Protein AF-A0AB38UYD5-F1 (afdb_monomer)

InterPro domains:
  IPR012340 Nucleic acid-binding, OB-fold [SSF50249] (16-95)
  IPR022002 ChsH2, rubredoxin-like zinc ribbon domain [PF12172] (15-46)
  IPR052513 Thioester Dehydratase-Related Protein [PTHR34075] (17-94)

Secondary structure (DSSP, 8-state):
----SSGGGB-TTSSS--BEEEEETTT--EESS--SS-TTT--S-EEEEEPPS-EEEEEEEEE-S---TT--S--GGG---EEEEEEEES------SS--TT------------------

pLDDT: mean 79.57, std 23.88, range [27.22, 98.06]

Radius of gyration: 19.77 Å; Cα contacts (8 Å, |Δi|>4): 148; chains: 1; bounding box: 42×39×62 Å

Foldseek 3Di:
DDDDPDCQQWPPPDPLIFGKWKAAPVPRDIGPDHDQADPVPRDRRIDIDTFDPDFDFPDKDKDPADDDPPDPDDHDPRDDIDMDTDTDTDDDDPPDPDDDPPPDDPPDDDDDDDPDDDDD

Mean predicted aligned error: 11.56 Å

Sequence (120 aa):
MQKALAPDISTWPDDDPQLIGSRCGDCGATTFPVQQWCPRCSGADMSEVLLPRRGTLVAWTTQGFSPGPPYAGPAGKDFVPFGVGLVQLGSAGPRGRGGDPGRGAADRERPGEDPGRPGV

Solvent-accessible surface area (backbone atoms only — not comparable to full-atom values): 8115 Å² total; per-residue (Å²): 133,91,74,73,92,62,60,85,43,32,53,62,88,47,99,79,52,31,45,35,15,19,35,26,72,86,78,65,51,72,48,75,55,67,55,73,54,38,93,86,77,68,45,63,52,52,40,83,40,78,44,64,88,57,59,46,80,76,48,72,52,71,46,80,64,63,70,64,87,88,61,85,66,64,49,77,93,67,40,74,67,47,79,47,70,47,66,44,62,60,80,83,66,80,84,63,98,62,85,65,92,78,70,72,83,76,77,84,77,74,95,71,84,85,91,76,82,80,90,129

Structure (mmCIF, N/CA/C/O backbone):
data_AF-A0AB38UYD5-F1
#
_entry.id   AF-A0AB38UYD5-F1
#
loop_
_atom_site.group_PDB
_atom_site.id
_atom_site.type_symbol
_atom_site.label_atom_id
_atom_site.label_alt_id
_atom_site.label_comp_id
_atom_site.label_asym_id
_atom_site.label_entity_id
_atom_site.label_seq_id
_atom_site.pdbx_PDB_ins_code
_atom_site.Cartn_x
_atom_site.Cartn_y
_atom_site.Cartn_z
_atom_site.occupancy
_atom_site.B_iso_or_equiv
_atom_site.auth_seq_id
_atom_site.auth_comp_id
_atom_site.auth_asym_id
_atom_site.auth_atom_id
_atom_site.pdbx_PDB_model_num
ATOM 1 N N . MET A 1 1 ? 19.514 -14.036 -3.207 1.00 65.44 1 MET A N 1
ATOM 2 C CA . MET A 1 1 ? 18.568 -14.195 -2.080 1.00 65.44 1 MET A CA 1
ATOM 3 C C . MET A 1 1 ? 17.753 -12.915 -1.987 1.00 65.44 1 MET A C 1
ATOM 5 O O . MET A 1 1 ? 18.364 -11.856 -1.909 1.00 65.44 1 MET A O 1
ATOM 9 N N . GLN A 1 2 ? 16.424 -12.978 -2.095 1.00 73.56 2 GLN A N 1
ATOM 10 C CA . GLN A 1 2 ? 15.572 -11.807 -1.838 1.00 73.56 2 GLN A CA 1
ATOM 11 C C . GLN A 1 2 ? 15.585 -11.495 -0.338 1.00 73.56 2 GLN A C 1
ATOM 13 O O . GLN A 1 2 ? 15.661 -12.412 0.476 1.00 73.56 2 GLN A O 1
ATOM 18 N N . LYS A 1 3 ? 15.551 -10.209 0.016 1.00 79.69 3 LYS A N 1
ATOM 19 C CA . LYS A 1 3 ? 15.539 -9.724 1.399 1.00 79.69 3 LYS A CA 1
ATOM 20 C C . LYS A 1 3 ? 14.461 -8.654 1.527 1.00 79.69 3 LYS A C 1
ATOM 22 O O . LYS A 1 3 ? 14.432 -7.731 0.714 1.00 79.69 3 LYS A O 1
ATOM 27 N N . ALA A 1 4 ? 13.615 -8.757 2.547 1.00 83.94 4 ALA A N 1
ATOM 28 C CA . ALA A 1 4 ? 12.693 -7.684 2.896 1.00 83.94 4 ALA A CA 1
ATOM 29 C C . ALA A 1 4 ? 13.467 -6.426 3.330 1.00 83.94 4 ALA A C 1
ATOM 31 O O . ALA A 1 4 ? 14.375 -6.500 4.160 1.00 83.94 4 ALA A O 1
ATOM 32 N N . LEU A 1 5 ? 13.102 -5.272 2.765 1.00 82.00 5 LEU A N 1
ATOM 33 C CA . LEU A 1 5 ? 13.666 -3.977 3.166 1.00 82.00 5 LEU A CA 1
ATOM 34 C C . LEU A 1 5 ? 13.212 -3.581 4.579 1.00 82.00 5 LEU A C 1
ATOM 36 O O . LEU A 1 5 ? 14.013 -3.057 5.346 1.00 82.00 5 LEU A O 1
ATOM 40 N N . ALA A 1 6 ? 11.960 -3.884 4.919 1.00 87.44 6 ALA A N 1
ATOM 41 C CA . ALA A 1 6 ? 11.373 -3.738 6.247 1.00 87.44 6 ALA A CA 1
ATOM 42 C C . ALA A 1 6 ? 10.697 -5.077 6.607 1.00 87.44 6 ALA A C 1
ATOM 44 O O . ALA A 1 6 ? 9.692 -5.429 5.991 1.00 87.44 6 ALA A O 1
ATOM 45 N N . PRO A 1 7 ? 11.289 -5.898 7.491 1.00 87.69 7 PRO A N 1
ATOM 46 C CA . PRO A 1 7 ? 10.740 -7.215 7.831 1.00 87.69 7 PRO A CA 1
ATOM 47 C C . PRO A 1 7 ? 9.446 -7.153 8.649 1.00 87.69 7 PRO A C 1
ATOM 49 O O . PRO A 1 7 ? 8.667 -8.092 8.638 1.00 87.69 7 PRO A O 1
ATOM 52 N N . ASP A 1 8 ? 9.219 -6.052 9.357 1.00 93.06 8 ASP A N 1
ATOM 53 C CA . ASP A 1 8 ? 8.128 -5.835 10.309 1.00 93.06 8 ASP A CA 1
ATOM 54 C C . ASP A 1 8 ? 6.800 -5.414 9.658 1.00 93.06 8 ASP A C 1
ATOM 56 O O . ASP A 1 8 ? 5.756 -5.449 10.300 1.00 93.06 8 ASP A O 1
ATOM 60 N N . ILE A 1 9 ? 6.810 -5.045 8.373 1.00 94.50 9 ILE A N 1
ATOM 61 C CA . ILE A 1 9 ? 5.608 -4.578 7.656 1.00 94.50 9 ILE A CA 1
ATOM 62 C C . ILE A 1 9 ? 4.876 -5.694 6.898 1.00 94.50 9 ILE A C 1
ATOM 64 O O . ILE A 1 9 ? 3.869 -5.435 6.233 1.00 94.50 9 ILE A O 1
ATOM 68 N N . SER A 1 10 ? 5.390 -6.925 6.923 1.00 94.75 10 SER A N 1
ATOM 69 C CA . SER A 1 10 ? 4.800 -8.056 6.205 1.00 94.75 10 SER A CA 1
ATOM 70 C C . SER A 1 10 ? 5.145 -9.393 6.848 1.00 94.75 10 SER A C 1
ATOM 72 O O . SER A 1 10 ? 6.190 -9.508 7.472 1.00 94.75 10 SER A O 1
ATOM 74 N N . THR A 1 11 ? 4.348 -10.429 6.594 1.00 94.88 11 THR A N 1
ATOM 75 C CA . THR A 1 11 ? 4.640 -11.802 7.049 1.00 94.88 11 THR A CA 1
ATOM 76 C C . THR A 1 11 ? 5.607 -12.563 6.124 1.00 94.88 11 THR A C 1
ATOM 78 O O . THR A 1 11 ? 5.738 -13.778 6.203 1.00 94.88 11 THR A O 1
ATOM 81 N N . TRP A 1 12 ? 6.301 -11.885 5.202 1.00 92.81 12 TRP A N 1
ATOM 82 C CA . TRP A 1 12 ? 7.338 -12.528 4.385 1.00 92.81 12 TRP A CA 1
ATOM 83 C C . TRP A 1 12 ? 8.460 -13.085 5.289 1.00 92.81 12 TRP A C 1
ATOM 85 O O . TRP A 1 12 ? 8.914 -12.360 6.177 1.00 92.81 12 TRP A O 1
ATOM 95 N N . PRO A 1 13 ? 8.962 -14.319 5.070 1.00 93.25 13 PRO A N 1
ATOM 96 C CA . PRO A 1 13 ? 8.883 -15.121 3.846 1.00 93.25 13 PRO A CA 1
ATOM 97 C C . PRO A 1 13 ? 7.847 -16.258 3.851 1.00 93.25 13 PRO A C 1
ATOM 99 O O . PRO A 1 13 ? 8.057 -17.232 3.132 1.00 93.25 13 PRO A O 1
ATOM 102 N N . ASP A 1 14 ? 6.763 -16.162 4.626 1.00 92.88 14 ASP A N 1
ATOM 103 C CA . ASP A 1 14 ? 5.686 -17.164 4.605 1.00 92.88 14 ASP A CA 1
ATOM 104 C C . ASP A 1 14 ? 5.197 -17.455 3.172 1.00 92.88 14 ASP A C 1
ATOM 106 O O . ASP A 1 14 ? 5.256 -16.580 2.304 1.00 92.88 14 ASP A O 1
ATOM 110 N N . ASP A 1 15 ? 4.656 -18.657 2.928 1.00 91.88 15 ASP A N 1
ATOM 111 C CA . ASP A 1 15 ? 4.154 -19.074 1.604 1.00 91.88 15 ASP A CA 1
ATOM 112 C C . ASP A 1 15 ? 3.043 -18.148 1.070 1.00 91.88 15 ASP A C 1
ATOM 114 O O . ASP A 1 15 ? 2.909 -17.933 -0.138 1.00 91.88 15 ASP A O 1
ATOM 118 N N . ASP A 1 16 ? 2.258 -17.561 1.978 1.00 91.44 16 ASP A N 1
ATOM 119 C CA . ASP A 1 16 ? 1.173 -16.633 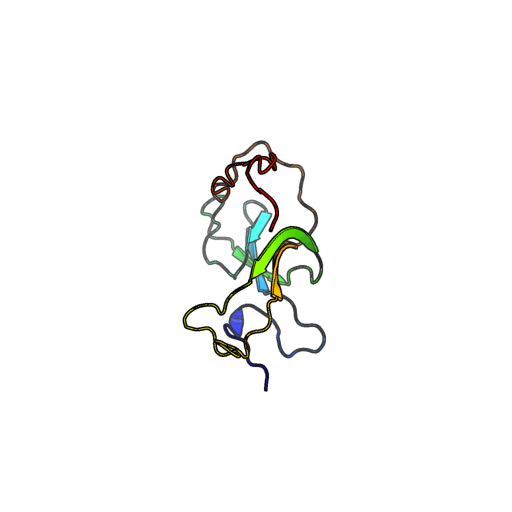1.667 1.00 91.44 16 ASP A CA 1
ATOM 120 C C . ASP A 1 16 ? 1.383 -15.290 2.405 1.00 91.44 16 ASP A C 1
ATOM 122 O O . ASP A 1 16 ? 0.593 -14.919 3.274 1.00 91.44 16 ASP A O 1
ATOM 126 N N . PRO A 1 17 ? 2.406 -14.482 2.041 1.00 93.00 17 PRO A N 1
ATOM 127 C CA . PRO A 1 17 ? 2.829 -13.340 2.848 1.00 93.00 17 PRO A CA 1
ATOM 128 C C . PRO A 1 17 ? 1.870 -12.146 2.735 1.00 93.00 17 PRO A C 1
ATOM 130 O O . PRO A 1 17 ? 1.560 -11.704 1.626 1.00 93.00 17 PRO A O 1
ATOM 133 N N . GLN A 1 18 ? 1.407 -11.594 3.854 1.00 94.88 18 GLN A N 1
ATOM 134 C CA . GLN A 1 18 ? 0.475 -10.458 3.902 1.00 94.88 18 GLN A CA 1
ATOM 135 C C . GLN A 1 18 ? 1.155 -9.185 4.401 1.00 94.88 18 GLN A C 1
ATOM 137 O O . GLN A 1 18 ? 2.116 -9.250 5.161 1.00 94.88 18 GLN A O 1
ATOM 142 N N . LEU A 1 19 ? 0.638 -8.020 3.996 1.00 95.88 19 LEU A N 1
ATOM 143 C CA . LEU A 1 19 ? 1.027 -6.747 4.605 1.00 95.88 19 LEU A CA 1
ATOM 144 C C . LEU A 1 19 ? 0.366 -6.597 5.975 1.00 95.88 19 LEU A C 1
ATOM 146 O O . LEU A 1 19 ? -0.812 -6.923 6.139 1.00 95.88 19 LEU A O 1
ATOM 150 N N . ILE A 1 20 ? 1.120 -6.056 6.924 1.00 97.06 20 ILE A N 1
ATOM 151 C CA . ILE A 1 20 ? 0.699 -5.838 8.304 1.00 97.06 20 ILE A CA 1
ATOM 152 C C . ILE A 1 20 ? 0.404 -4.344 8.480 1.00 97.06 20 ILE A C 1
ATOM 154 O O . ILE A 1 20 ? 1.269 -3.492 8.271 1.00 97.06 20 ILE A O 1
ATOM 158 N N . GLY A 1 21 ? -0.845 -4.017 8.806 1.00 96.75 21 GLY A N 1
ATOM 159 C CA . GLY A 1 21 ? -1.316 -2.648 9.017 1.00 96.75 21 GLY A CA 1
ATOM 160 C C . GLY A 1 21 ? -2.001 -2.475 10.368 1.00 96.75 21 GLY A C 1
ATOM 161 O O . GLY A 1 21 ? -1.957 -3.361 11.219 1.00 96.75 21 GLY A O 1
ATOM 162 N N . SER A 1 22 ? -2.683 -1.345 10.553 1.00 97.25 22 SER A N 1
ATOM 163 C CA . SER A 1 22 ? -3.490 -1.087 11.749 1.00 97.25 22 SER A CA 1
ATOM 164 C C . SER A 1 22 ? -4.955 -0.825 11.435 1.00 97.25 22 SER A C 1
ATOM 166 O O . SER A 1 22 ? -5.291 -0.271 10.389 1.00 97.25 22 SER A O 1
ATOM 168 N N . ARG A 1 23 ? -5.836 -1.162 12.380 1.00 96.94 23 ARG A N 1
ATOM 169 C CA . ARG A 1 23 ? -7.240 -0.752 12.409 1.00 96.94 23 ARG A CA 1
ATOM 170 C C . ARG A 1 23 ? -7.537 0.016 13.692 1.00 96.94 23 ARG A C 1
ATOM 172 O O . ARG A 1 23 ? -7.268 -0.470 14.788 1.00 96.94 23 ARG A O 1
ATOM 179 N N . CYS A 1 24 ? -8.126 1.195 13.534 1.00 97.56 24 CYS A N 1
ATOM 180 C CA . CYS A 1 24 ? -8.592 2.014 14.644 1.00 97.56 24 CYS A CA 1
ATOM 181 C C . CYS A 1 24 ? -9.919 1.472 15.189 1.00 97.56 24 CYS A C 1
ATOM 183 O O . CYS A 1 24 ? -10.872 1.324 14.415 1.00 97.56 24 CYS A O 1
ATOM 185 N N . GLY A 1 25 ? -9.995 1.211 16.492 1.00 97.12 25 GLY A N 1
ATOM 186 C CA . GLY A 1 25 ? -11.228 0.799 17.162 1.00 97.12 25 GLY A CA 1
ATOM 187 C C . GLY A 1 25 ? -12.247 1.935 17.296 1.00 97.12 25 GLY A C 1
ATOM 188 O O . GLY A 1 25 ? -13.439 1.698 17.112 1.00 97.12 25 GLY A O 1
ATOM 189 N N . ASP A 1 26 ? -11.790 3.184 17.453 1.00 97.00 26 ASP A N 1
ATOM 190 C CA . ASP A 1 26 ? -12.674 4.350 17.611 1.00 97.00 26 ASP A CA 1
ATOM 191 C C . ASP A 1 26 ? -13.439 4.722 16.327 1.00 97.00 26 ASP A C 1
ATOM 193 O O . ASP A 1 26 ? -14.622 5.058 16.364 1.00 97.00 26 ASP A O 1
ATOM 197 N N . CYS A 1 27 ? -12.768 4.714 15.166 1.00 96.06 27 CYS A N 1
ATOM 198 C CA . CYS A 1 27 ? -13.345 5.220 13.908 1.00 96.06 27 CYS A CA 1
ATOM 199 C C . CYS A 1 27 ? -13.321 4.228 12.734 1.00 96.06 27 CYS A C 1
ATOM 201 O O . CYS A 1 27 ? -13.774 4.558 11.632 1.00 96.06 27 CYS A O 1
ATOM 203 N N . GLY A 1 28 ? -12.764 3.030 12.929 1.00 94.56 28 GLY A N 1
ATOM 204 C CA . GLY A 1 28 ? -12.692 1.980 11.910 1.00 94.56 28 GLY A CA 1
ATOM 205 C C . GLY A 1 28 ? -11.708 2.241 10.764 1.00 94.56 28 GLY A C 1
ATOM 206 O O . GLY A 1 28 ? -11.669 1.453 9.815 1.00 94.56 28 GLY A O 1
ATOM 207 N N . ALA A 1 29 ? -10.926 3.328 10.810 1.00 94.50 29 ALA A N 1
ATOM 208 C CA . ALA A 1 29 ? -9.901 3.609 9.806 1.00 94.50 29 ALA A CA 1
ATOM 209 C C . ALA A 1 29 ? -8.863 2.480 9.760 1.00 94.50 29 ALA A C 1
ATOM 211 O O . ALA A 1 29 ? -8.474 1.948 10.796 1.00 94.50 29 ALA A O 1
ATOM 212 N N . THR A 1 30 ? -8.427 2.121 8.554 1.00 95.00 30 THR A N 1
ATOM 213 C CA . THR A 1 30 ? -7.361 1.138 8.327 1.00 95.00 30 THR A CA 1
ATOM 214 C C . THR A 1 30 ? -6.158 1.854 7.728 1.00 95.00 30 THR A C 1
ATOM 216 O O . THR A 1 30 ? -6.330 2.656 6.809 1.00 95.00 30 THR A O 1
ATOM 219 N N . THR A 1 31 ? -4.966 1.596 8.254 1.00 94.94 31 THR A N 1
ATOM 220 C CA . THR A 1 31 ? -3.720 2.250 7.845 1.00 94.94 31 THR A CA 1
ATOM 221 C C . THR A 1 31 ? -2.618 1.230 7.600 1.00 94.94 31 THR A C 1
ATOM 223 O O . THR A 1 31 ? -2.704 0.074 8.015 1.00 94.94 31 THR A O 1
ATOM 226 N N . PHE A 1 32 ? -1.594 1.663 6.875 1.00 95.12 32 PHE A N 1
ATOM 227 C CA . PHE A 1 32 ? -0.385 0.899 6.626 1.00 95.12 32 PHE A CA 1
ATOM 228 C C . PHE A 1 32 ? 0.818 1.852 6.639 1.00 95.12 32 PHE A C 1
ATOM 230 O O . PHE A 1 32 ? 0.724 2.913 6.011 1.00 95.12 32 PHE A O 1
ATOM 237 N N . PRO A 1 33 ? 1.949 1.490 7.273 1.00 95.44 33 PRO A N 1
ATOM 238 C CA . PRO A 1 33 ? 2.160 0.317 8.140 1.00 95.44 33 PRO A CA 1
ATOM 239 C C . PRO A 1 33 ? 1.431 0.413 9.495 1.00 95.44 33 PRO A C 1
ATOM 241 O O . PRO A 1 33 ? 0.536 1.245 9.656 1.00 95.44 33 PRO A O 1
ATOM 244 N N . VAL A 1 34 ? 1.803 -0.437 10.460 1.00 95.94 34 VAL A N 1
ATOM 245 C CA . VAL A 1 34 ? 1.323 -0.366 11.852 1.00 95.94 34 VAL A CA 1
ATOM 246 C C . VAL A 1 34 ? 1.606 1.013 12.468 1.00 95.94 34 VAL A C 1
ATOM 248 O O . VAL A 1 34 ? 2.689 1.571 12.292 1.00 95.94 34 VAL A O 1
ATOM 251 N N . GLN A 1 35 ? 0.634 1.580 13.190 1.00 95.38 35 GLN A N 1
ATOM 252 C CA . GLN A 1 35 ? 0.707 2.923 13.779 1.00 95.38 35 GLN A CA 1
ATOM 253 C C . GLN A 1 35 ? 0.188 2.959 15.220 1.00 95.38 35 GLN A C 1
ATOM 255 O O . GLN A 1 35 ? -0.791 2.299 15.551 1.00 95.38 35 GLN A O 1
ATOM 260 N N . GLN A 1 36 ? 0.807 3.800 16.056 1.00 96.94 36 GLN A N 1
ATOM 261 C CA . GLN A 1 36 ? 0.389 4.017 17.450 1.00 96.94 36 GLN A CA 1
ATOM 262 C C . GLN A 1 36 ? -0.845 4.921 17.587 1.00 96.94 36 GLN A C 1
ATOM 264 O O . GLN A 1 36 ? -1.578 4.813 18.562 1.00 96.94 36 GLN A O 1
ATOM 269 N N . TRP A 1 37 ? -1.073 5.818 16.624 1.00 97.75 37 TRP A N 1
ATOM 270 C CA . TRP A 1 37 ? -2.141 6.817 16.674 1.00 97.75 37 TRP A CA 1
ATOM 271 C C . TRP A 1 37 ? -2.876 6.868 15.343 1.00 97.75 37 TRP A C 1
ATOM 273 O O . TRP A 1 37 ? -2.254 6.814 14.280 1.00 97.75 37 TRP A O 1
ATOM 283 N N . CYS A 1 38 ? -4.198 7.010 15.387 1.00 96.75 38 CYS A N 1
ATOM 284 C CA . CYS A 1 38 ? -5.003 7.085 14.179 1.00 96.75 38 CYS A CA 1
ATOM 285 C C . CYS A 1 38 ? -4.782 8.425 13.449 1.00 96.75 38 CYS A C 1
ATOM 287 O O . CYS A 1 38 ? -5.101 9.475 14.006 1.00 96.75 38 CYS A O 1
ATOM 289 N N . PRO A 1 39 ? -4.364 8.441 12.170 1.00 95.62 39 PRO A N 1
ATOM 290 C CA . PRO A 1 39 ? -4.193 9.686 11.416 1.00 95.62 39 PRO A CA 1
ATOM 291 C C . PRO A 1 39 ? -5.526 10.364 11.058 1.00 95.62 39 PRO A C 1
ATOM 293 O O . PRO A 1 39 ? -5.530 11.508 10.614 1.00 95.62 39 PRO A O 1
ATOM 296 N N . ARG A 1 40 ? -6.665 9.672 11.229 1.00 95.75 40 ARG A N 1
ATOM 297 C CA . ARG A 1 40 ? -8.001 10.209 10.931 1.00 95.75 40 ARG A CA 1
ATOM 298 C C . ARG A 1 40 ? -8.648 10.911 12.126 1.00 95.75 40 ARG A C 1
ATOM 300 O O . ARG A 1 40 ? -9.282 11.941 11.932 1.00 95.75 40 ARG A O 1
ATOM 307 N N . CYS A 1 41 ? -8.553 10.332 13.323 1.00 97.25 41 CYS A N 1
ATOM 308 C CA . CYS A 1 41 ? -9.231 10.840 14.525 1.00 97.25 41 CYS A CA 1
ATOM 309 C C . CYS A 1 41 ? -8.298 11.113 15.711 1.00 97.25 41 CYS A C 1
ATOM 311 O O . CYS A 1 41 ? -8.781 11.516 16.763 1.00 97.25 41 CYS A O 1
ATOM 313 N N . SER A 1 42 ? -6.993 10.864 15.571 1.00 97.56 42 SER A N 1
ATOM 314 C CA . SER A 1 42 ? -5.987 10.991 16.637 1.00 97.56 42 SER A CA 1
ATOM 315 C C . SER A 1 42 ? -6.207 10.085 17.859 1.00 97.56 42 SER A C 1
ATOM 317 O O . SER A 1 42 ? -5.515 10.247 18.859 1.00 97.56 42 SER A O 1
ATOM 319 N N . GLY A 1 43 ? -7.129 9.119 17.781 1.00 97.00 43 GLY A N 1
ATOM 320 C CA . GLY A 1 43 ? -7.345 8.104 18.814 1.00 97.00 43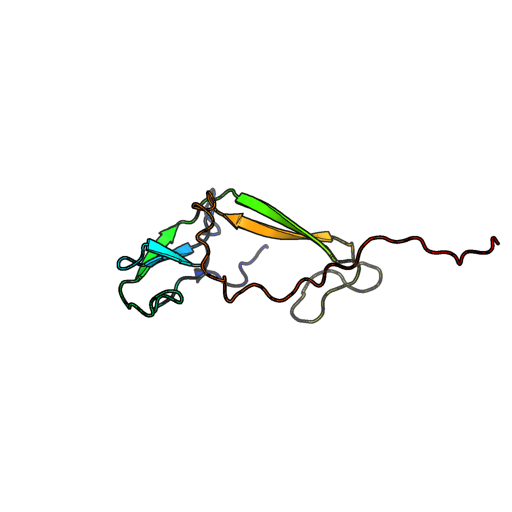 GLY A CA 1
ATOM 321 C C . GLY A 1 43 ? -6.161 7.145 18.956 1.00 97.00 43 GLY A C 1
ATOM 322 O O . GLY A 1 43 ? -5.412 6.924 17.998 1.00 97.00 43 GLY A O 1
ATOM 323 N N . ALA A 1 44 ? -6.003 6.589 20.158 1.00 97.44 44 ALA A N 1
ATOM 324 C CA . ALA A 1 44 ? -4.934 5.649 20.506 1.00 97.44 44 ALA A CA 1
ATOM 325 C C . ALA A 1 44 ? -5.359 4.178 20.385 1.00 97.44 44 ALA A C 1
ATOM 327 O O . ALA A 1 44 ? -4.507 3.295 20.463 1.00 97.44 44 ALA A O 1
ATOM 328 N N . ASP A 1 45 ? -6.661 3.902 20.227 1.00 97.88 45 ASP A N 1
ATOM 329 C CA . ASP A 1 45 ? -7.176 2.539 20.098 1.00 97.88 45 ASP A CA 1
ATOM 330 C C . ASP A 1 45 ? -6.851 1.990 18.703 1.00 97.88 45 ASP A C 1
ATOM 332 O O . ASP A 1 45 ? -7.632 2.109 17.753 1.00 97.88 45 ASP A O 1
ATOM 336 N N . MET A 1 46 ? -5.631 1.474 18.567 1.00 98.00 46 MET A N 1
ATOM 337 C CA . MET A 1 46 ? -5.055 0.945 17.339 1.00 98.00 46 MET A CA 1
ATOM 338 C C . MET A 1 46 ? -4.673 -0.518 17.550 1.00 98.00 46 MET A C 1
ATOM 340 O O . MET A 1 46 ? -3.932 -0.859 18.469 1.0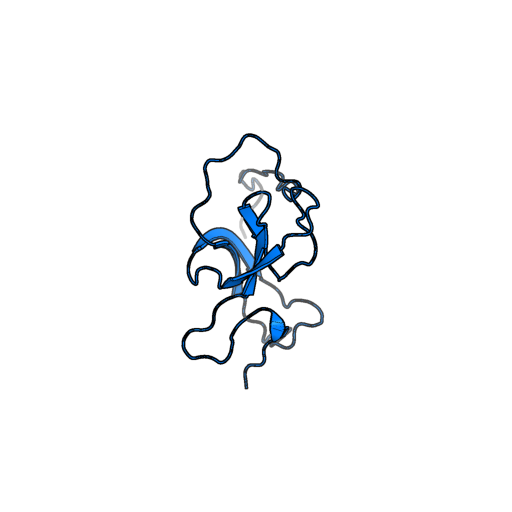0 98.00 46 MET A O 1
ATOM 344 N N . SER A 1 47 ? -5.158 -1.383 16.664 1.00 97.81 47 SER A N 1
ATOM 345 C CA . SER A 1 47 ? -4.873 -2.821 16.668 1.00 97.81 47 SER A CA 1
ATOM 346 C C . SER A 1 47 ? -4.204 -3.238 15.365 1.00 97.81 47 SER A C 1
ATOM 348 O O . SER A 1 47 ? -4.470 -2.651 14.316 1.00 97.81 47 SER A O 1
ATOM 350 N N . GLU A 1 48 ? -3.323 -4.232 15.420 1.00 97.81 48 GLU A N 1
ATOM 351 C CA . GLU A 1 48 ? -2.699 -4.809 14.229 1.00 97.81 48 GLU A CA 1
ATOM 352 C C . GLU A 1 48 ? -3.716 -5.621 13.412 1.00 97.81 48 GLU A C 1
ATOM 354 O O . GLU A 1 48 ? -4.590 -6.290 13.964 1.00 97.81 48 GLU A O 1
ATOM 359 N N . VAL A 1 49 ? -3.614 -5.562 12.082 1.00 96.75 49 VAL A N 1
ATOM 360 C CA . VAL A 1 49 ? -4.456 -6.341 11.170 1.00 96.75 49 VAL A CA 1
ATOM 361 C C . VAL A 1 49 ? -3.677 -6.782 9.931 1.00 96.75 49 VAL A C 1
ATOM 363 O O . VAL A 1 49 ? -2.897 -6.016 9.362 1.00 96.75 49 VAL A O 1
ATOM 366 N N . LEU A 1 50 ? -3.941 -8.005 9.464 1.00 96.38 50 LEU A N 1
ATOM 367 C CA . LEU A 1 50 ? -3.449 -8.489 8.175 1.00 96.38 50 LEU A CA 1
ATOM 368 C C . LEU A 1 50 ? -4.305 -7.921 7.039 1.00 96.38 50 LEU A C 1
ATOM 370 O O . LEU A 1 50 ? -5.522 -8.120 6.987 1.00 96.38 50 LEU A O 1
ATOM 374 N N . LEU A 1 51 ? -3.671 -7.206 6.114 1.00 95.94 51 LEU A N 1
ATOM 375 C CA . LEU A 1 51 ? -4.353 -6.555 4.999 1.00 95.94 51 LEU A CA 1
ATOM 376 C C . LEU A 1 51 ? -4.668 -7.545 3.865 1.00 95.94 51 LEU A C 1
ATOM 378 O O . LEU A 1 51 ? -3.965 -8.548 3.695 1.00 95.94 51 LEU A O 1
ATOM 382 N N . PRO A 1 52 ? -5.691 -7.264 3.031 1.00 94.44 52 PRO A N 1
ATOM 383 C CA . PRO A 1 52 ? -5.990 -8.081 1.861 1.00 94.44 52 PRO A CA 1
ATOM 384 C C . PRO A 1 52 ? -4.781 -8.234 0.931 1.00 94.44 52 PRO A C 1
ATOM 386 O O . PRO A 1 52 ? -4.103 -7.265 0.606 1.00 94.44 52 PRO A O 1
ATOM 389 N N . ARG A 1 53 ? -4.571 -9.450 0.419 1.00 92.19 53 ARG A N 1
ATOM 390 C CA . ARG A 1 53 ? -3.485 -9.786 -0.527 1.00 92.19 53 ARG A CA 1
ATOM 391 C C . ARG A 1 53 ? -3.697 -9.249 -1.939 1.00 92.19 53 ARG A C 1
ATOM 393 O O . ARG A 1 53 ? -2.812 -9.324 -2.786 1.00 92.19 53 ARG A O 1
ATOM 400 N N . ARG A 1 54 ? -4.912 -8.788 -2.229 1.00 92.25 54 ARG A N 1
ATOM 401 C CA . ARG A 1 54 ? -5.337 -8.335 -3.551 1.00 92.25 54 ARG A CA 1
ATOM 402 C C . ARG A 1 54 ? -5.965 -6.958 -3.434 1.00 92.25 54 ARG A C 1
ATOM 404 O O . ARG A 1 54 ? -6.636 -6.641 -2.452 1.00 92.25 54 ARG A O 1
ATOM 411 N N . GLY A 1 55 ? -5.761 -6.168 -4.474 1.00 93.00 55 GLY A N 1
ATOM 412 C CA . GLY A 1 55 ? -6.273 -4.816 -4.577 1.00 93.00 55 GLY A CA 1
ATOM 413 C C . GLY A 1 55 ? -6.479 -4.404 -6.024 1.00 93.00 55 GLY A C 1
ATOM 414 O O . GLY A 1 55 ? -6.301 -5.198 -6.947 1.00 93.00 55 GLY A O 1
ATOM 415 N N . THR A 1 56 ? -6.856 -3.146 -6.207 1.00 95.12 56 THR A N 1
ATOM 416 C CA . THR A 1 56 ? -7.053 -2.527 -7.519 1.00 95.12 56 THR A CA 1
ATOM 417 C C . THR A 1 56 ? -5.898 -1.579 -7.811 1.00 95.12 56 THR A C 1
ATOM 419 O O . THR A 1 56 ? -5.584 -0.726 -6.984 1.00 95.12 56 THR A O 1
ATOM 422 N N . LEU A 1 57 ? -5.277 -1.699 -8.984 1.00 95.44 57 LEU A N 1
ATOM 423 C CA . LEU A 1 57 ? -4.306 -0.719 -9.468 1.00 95.44 57 LEU A CA 1
ATOM 424 C C . LEU A 1 57 ? -5.045 0.577 -9.828 1.00 95.44 57 LEU A C 1
ATOM 426 O O . LEU A 1 57 ? -5.883 0.576 -10.727 1.00 95.44 57 LEU A O 1
ATOM 430 N N . VAL A 1 58 ? -4.764 1.666 -9.114 1.00 96.44 58 VAL A N 1
ATOM 431 C CA . VAL A 1 58 ? -5.493 2.941 -9.273 1.00 96.44 58 VAL A CA 1
ATOM 432 C C . VAL A 1 58 ? -4.707 4.005 -10.034 1.00 96.44 58 VAL A C 1
ATOM 434 O O . VAL A 1 58 ? -5.307 4.915 -10.599 1.00 96.44 58 VAL A O 1
ATOM 437 N N . ALA A 1 59 ? -3.381 3.891 -10.068 1.00 96.62 59 ALA A N 1
ATOM 438 C CA . ALA A 1 59 ? -2.488 4.727 -10.865 1.00 96.62 59 ALA A CA 1
ATOM 439 C C . ALA A 1 59 ? -1.198 3.954 -11.152 1.00 96.62 59 ALA A C 1
ATOM 441 O O . ALA A 1 59 ? -0.796 3.112 -10.345 1.00 96.62 59 ALA A O 1
ATOM 442 N N . TRP A 1 60 ? -0.550 4.230 -12.281 1.00 98.06 60 TRP A N 1
ATOM 443 C CA . TRP A 1 60 ? 0.702 3.581 -12.659 1.00 98.06 60 TRP A CA 1
ATOM 444 C C . TRP A 1 60 ? 1.552 4.465 -13.566 1.00 98.06 60 TRP A C 1
ATOM 446 O O . TRP A 1 60 ? 1.061 5.400 -14.194 1.00 98.06 60 TRP A O 1
ATOM 456 N N . THR A 1 61 ? 2.838 4.145 -13.618 1.00 96.75 61 THR A N 1
ATOM 457 C CA . THR A 1 61 ? 3.836 4.761 -14.491 1.00 96.75 61 THR A CA 1
ATOM 458 C C . THR A 1 61 ? 4.917 3.738 -14.849 1.00 96.75 61 THR A C 1
ATOM 460 O O . THR A 1 61 ? 4.919 2.611 -14.347 1.00 96.75 61 THR A O 1
ATOM 463 N N . THR A 1 62 ? 5.849 4.123 -15.712 1.00 96.00 62 THR A N 1
ATOM 464 C CA . THR A 1 62 ? 7.031 3.335 -16.071 1.00 96.00 62 THR A CA 1
ATOM 465 C C . THR A 1 62 ? 8.296 4.033 -15.586 1.00 96.00 62 THR A C 1
ATOM 467 O O . THR A 1 62 ? 8.539 5.188 -15.930 1.00 96.00 62 THR A O 1
ATOM 470 N N . GLN A 1 63 ? 9.133 3.322 -14.833 1.00 94.12 63 GLN A N 1
ATOM 471 C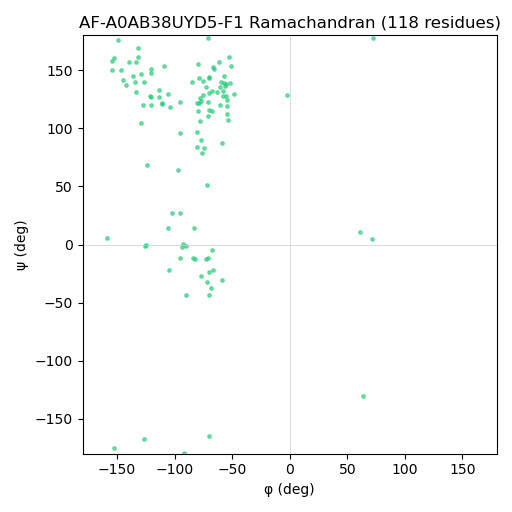 CA . GLN A 1 63 ? 10.466 3.773 -14.451 1.00 94.12 63 GLN A CA 1
ATOM 472 C C . GLN A 1 63 ? 11.429 3.518 -15.618 1.00 94.12 63 GLN A C 1
ATOM 474 O O . GLN A 1 63 ? 11.904 2.402 -15.809 1.00 94.12 63 GLN A O 1
ATOM 479 N N . GLY A 1 64 ? 11.672 4.552 -16.430 1.00 92.88 64 GLY A N 1
ATOM 480 C CA . GLY A 1 64 ? 12.486 4.466 -17.653 1.00 92.88 64 GLY A CA 1
ATOM 481 C C . GLY A 1 64 ? 13.999 4.598 -17.447 1.00 92.88 64 GLY A C 1
ATOM 482 O O . GLY A 1 64 ? 14.767 4.313 -18.359 1.00 92.88 64 GLY A O 1
ATOM 483 N N . PHE A 1 65 ? 14.434 5.011 -16.258 1.00 91.62 65 PHE A N 1
ATOM 484 C CA . PHE A 1 65 ? 15.843 5.200 -15.900 1.00 91.62 65 PHE A CA 1
ATOM 485 C C . PHE A 1 65 ? 16.144 4.577 -14.534 1.00 91.62 65 PHE A C 1
ATOM 487 O O . PHE A 1 65 ? 15.240 4.423 -13.716 1.00 91.62 65 PHE A O 1
ATOM 494 N N . SER A 1 66 ? 17.407 4.244 -14.262 1.00 89.94 66 SER A N 1
ATOM 495 C CA . SER A 1 66 ? 17.806 3.689 -12.961 1.00 89.94 66 SER A CA 1
ATOM 496 C C . SER A 1 66 ? 17.439 4.640 -11.816 1.00 89.94 66 SER A C 1
ATOM 498 O O . SER A 1 66 ? 17.843 5.805 -11.867 1.00 89.94 66 SER A O 1
ATOM 500 N N . PRO A 1 67 ? 16.736 4.173 -10.766 1.00 89.88 67 PRO A N 1
ATOM 501 C CA . PRO A 1 67 ? 16.540 4.970 -9.564 1.00 89.88 67 PRO A CA 1
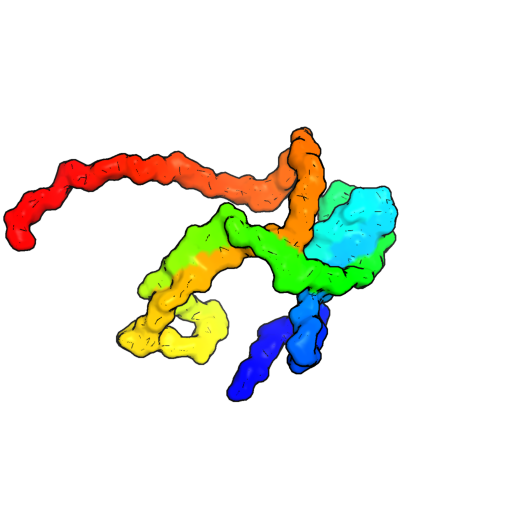ATOM 502 C C . PRO A 1 67 ? 17.878 5.312 -8.893 1.00 89.88 67 PRO A C 1
ATOM 504 O O . PRO A 1 67 ? 18.880 4.613 -9.074 1.00 89.88 67 PRO A O 1
ATOM 507 N N . GLY A 1 68 ? 17.880 6.385 -8.101 1.00 88.00 68 GLY A N 1
ATOM 508 C CA . GLY A 1 68 ? 19.013 6.731 -7.244 1.00 88.00 68 GLY A CA 1
ATOM 509 C C . GLY A 1 68 ? 19.172 5.774 -6.050 1.00 88.00 68 GLY A C 1
ATOM 510 O O . GLY A 1 68 ? 18.348 4.875 -5.849 1.00 88.00 68 GLY A O 1
ATOM 511 N N . PRO A 1 69 ? 20.213 5.963 -5.218 1.00 85.25 69 PRO A N 1
ATOM 512 C CA . PRO A 1 69 ? 20.362 5.225 -3.963 1.00 85.25 69 PRO A CA 1
ATOM 513 C C . PRO A 1 69 ? 19.082 5.319 -3.108 1.00 85.25 69 PRO A C 1
ATOM 515 O O . PRO A 1 69 ? 18.497 6.402 -3.042 1.00 85.25 69 PRO A O 1
ATOM 518 N N . PRO A 1 70 ? 18.623 4.232 -2.452 1.00 86.50 70 PRO A N 1
ATOM 519 C CA . PRO A 1 70 ? 19.311 2.963 -2.180 1.00 86.50 70 PRO A CA 1
ATOM 520 C C . PRO A 1 70 ? 19.024 1.832 -3.192 1.00 86.50 70 PRO A C 1
ATOM 522 O O . PRO A 1 70 ? 19.080 0.656 -2.831 1.00 86.50 70 PRO A O 1
ATOM 525 N N . TYR A 1 71 ? 18.689 2.140 -4.449 1.00 86.94 71 TYR A N 1
ATOM 526 C CA . TYR A 1 71 ? 18.470 1.107 -5.463 1.00 86.94 71 TYR A CA 1
ATOM 527 C C . TYR A 1 71 ? 19.731 0.257 -5.691 1.00 86.94 71 TYR A C 1
ATOM 529 O O . TYR A 1 71 ? 20.783 0.766 -6.068 1.00 86.94 71 TYR A O 1
ATOM 537 N N . ALA A 1 72 ? 19.607 -1.049 -5.449 1.00 85.12 72 ALA A N 1
ATOM 538 C CA . ALA A 1 72 ? 20.698 -2.023 -5.528 1.00 85.12 72 ALA A CA 1
ATOM 539 C C . ALA A 1 72 ? 20.623 -2.919 -6.783 1.00 85.12 72 ALA A C 1
ATOM 541 O O . ALA A 1 72 ? 21.250 -3.977 -6.826 1.00 85.12 72 ALA A O 1
ATOM 542 N N . GLY A 1 73 ? 19.806 -2.541 -7.773 1.00 86.19 73 GLY A N 1
ATOM 543 C CA . GLY A 1 73 ? 19.653 -3.281 -9.027 1.00 86.19 73 GLY A CA 1
ATOM 544 C C . GLY A 1 73 ? 20.604 -2.807 -10.138 1.00 86.19 73 GLY A C 1
ATOM 545 O O . GLY A 1 73 ? 21.394 -1.885 -9.928 1.00 86.19 73 GLY A O 1
ATOM 546 N N . PRO A 1 74 ? 20.525 -3.416 -11.338 1.00 89.94 74 PRO A N 1
ATOM 547 C CA . PRO A 1 74 ? 21.313 -3.012 -12.503 1.00 89.94 74 PRO A CA 1
ATOM 548 C C . PRO A 1 74 ? 21.079 -1.544 -12.874 1.00 89.94 74 PRO A C 1
ATOM 550 O O . PRO A 1 74 ? 19.935 -1.087 -12.852 1.00 89.94 74 PRO A O 1
ATOM 553 N N . ALA A 1 75 ? 22.145 -0.829 -13.240 1.00 89.31 75 ALA A N 1
ATOM 554 C CA . ALA A 1 75 ? 22.129 0.599 -13.562 1.00 89.31 75 ALA A CA 1
ATOM 555 C C . ALA A 1 75 ? 22.865 0.893 -14.883 1.00 89.31 75 ALA A C 1
ATOM 557 O O . ALA A 1 75 ? 23.565 0.043 -15.435 1.00 89.31 75 ALA A O 1
ATOM 558 N N . GLY A 1 76 ? 22.722 2.118 -15.397 1.00 88.25 76 GLY A N 1
ATOM 559 C CA . GLY A 1 76 ? 23.344 2.524 -16.660 1.00 88.25 76 GLY A CA 1
ATOM 560 C C . GLY A 1 76 ? 22.800 1.725 -17.846 1.00 88.25 76 GLY A C 1
ATOM 561 O O . GLY A 1 76 ? 21.590 1.600 -18.004 1.00 88.25 76 GLY A O 1
ATOM 562 N N . LYS A 1 77 ? 23.696 1.179 -18.676 1.00 90.62 77 LYS A N 1
ATOM 563 C CA . LYS A 1 77 ? 23.333 0.415 -19.884 1.00 90.62 77 LYS A CA 1
ATOM 564 C C . LYS A 1 77 ? 22.620 -0.914 -19.595 1.00 90.62 77 LYS A C 1
ATOM 566 O O . LYS A 1 77 ? 21.940 -1.426 -20.473 1.00 90.62 77 LYS A O 1
ATOM 571 N N . ASP A 1 78 ? 22.790 -1.454 -18.387 1.00 93.00 78 ASP A N 1
ATOM 572 C CA . ASP A 1 78 ? 22.215 -2.741 -17.978 1.00 93.00 78 ASP A CA 1
ATOM 573 C C . ASP A 1 78 ? 20.841 -2.562 -17.301 1.00 93.00 78 ASP A C 1
ATOM 575 O O . ASP A 1 78 ? 20.216 -3.534 -16.875 1.00 93.00 78 ASP A O 1
ATOM 579 N N . PHE A 1 79 ? 20.361 -1.318 -17.175 1.00 94.25 79 PHE A N 1
ATOM 580 C CA . PHE A 1 79 ? 19.051 -1.019 -16.611 1.00 94.25 79 PHE A CA 1
ATOM 581 C C . PHE A 1 79 ? 17.928 -1.465 -17.553 1.00 94.25 79 PHE A C 1
ATOM 583 O O . PHE A 1 79 ? 17.899 -1.097 -18.728 1.00 94.25 79 PHE A O 1
ATOM 590 N N . VAL A 1 80 ? 16.954 -2.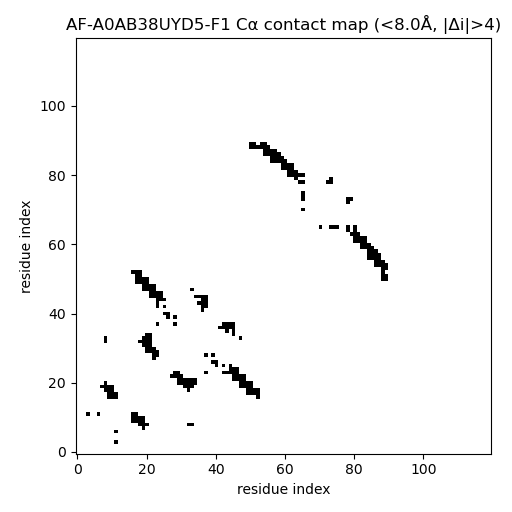196 -17.008 1.00 93.56 80 VAL A N 1
ATOM 591 C CA . VAL A 1 80 ? 15.736 -2.593 -17.722 1.00 93.56 80 VAL A CA 1
ATOM 592 C C . VAL A 1 80 ? 14.545 -1.841 -17.120 1.00 93.56 80 VAL A C 1
ATOM 594 O O . VAL A 1 80 ? 14.300 -1.990 -15.920 1.00 93.56 80 VAL A O 1
ATOM 597 N N . PRO A 1 81 ? 13.794 -1.050 -17.912 1.00 94.06 81 PRO A N 1
ATOM 598 C CA . PRO A 1 81 ? 12.614 -0.342 -17.426 1.00 94.06 81 PRO A CA 1
ATOM 599 C C . PRO A 1 81 ? 11.556 -1.267 -16.822 1.00 94.06 81 PRO A C 1
ATOM 601 O O . PRO A 1 81 ? 11.316 -2.367 -17.319 1.00 94.06 81 PRO A O 1
ATOM 604 N N . PHE A 1 82 ? 10.870 -0.793 -15.782 1.00 92.94 82 PHE A N 1
ATOM 605 C CA . PHE A 1 82 ? 9.808 -1.544 -15.108 1.00 92.94 82 PHE A CA 1
ATOM 606 C C . PHE A 1 82 ? 8.614 -0.659 -14.736 1.00 92.94 82 PHE A C 1
ATOM 608 O O . PHE A 1 82 ? 8.725 0.562 -14.623 1.00 92.94 82 PHE A O 1
ATOM 615 N N . GLY A 1 83 ? 7.445 -1.278 -14.563 1.00 95.31 83 GLY A N 1
ATOM 616 C CA . GLY A 1 83 ? 6.227 -0.594 -14.130 1.00 95.31 83 GLY A CA 1
ATOM 617 C C . GLY A 1 83 ? 6.210 -0.335 -12.623 1.00 95.31 83 GLY A C 1
ATOM 618 O O . GLY A 1 83 ? 6.646 -1.173 -11.837 1.00 95.31 83 GLY A O 1
ATOM 619 N N . VAL A 1 84 ? 5.662 0.810 -12.221 1.00 95.69 84 VAL A N 1
ATOM 620 C CA . VAL A 1 84 ? 5.411 1.178 -10.821 1.00 95.69 84 VAL A CA 1
ATOM 621 C C . VAL A 1 84 ? 3.945 1.567 -10.687 1.00 95.69 84 VAL A C 1
ATOM 623 O O . VAL A 1 84 ? 3.397 2.225 -11.571 1.00 95.69 84 VAL A O 1
ATOM 626 N N . GLY A 1 85 ? 3.296 1.160 -9.598 1.00 95.81 85 GLY A N 1
ATOM 627 C CA . GLY A 1 85 ? 1.858 1.332 -9.437 1.00 95.81 85 GLY A CA 1
ATOM 628 C C . GLY A 1 85 ? 1.419 1.575 -8.001 1.00 95.81 85 GLY A C 1
ATOM 629 O O . GLY A 1 85 ? 2.029 1.072 -7.061 1.00 95.81 85 GLY A O 1
ATOM 630 N N . LEU A 1 86 ? 0.326 2.321 -7.850 1.00 95.94 86 LEU A N 1
ATOM 631 C CA . LEU A 1 86 ? -0.401 2.481 -6.594 1.00 95.94 86 LEU A CA 1
ATOM 632 C C . LEU A 1 86 ? -1.554 1.481 -6.553 1.00 95.94 86 LEU A C 1
ATOM 634 O O . LEU A 1 86 ? -2.419 1.485 -7.433 1.00 95.94 86 LEU A O 1
ATOM 638 N N . VAL A 1 87 ? -1.579 0.640 -5.520 1.00 95.25 87 VAL A N 1
ATOM 639 C CA . VAL A 1 87 ? -2.602 -0.394 -5.341 1.00 95.25 87 VAL A CA 1
ATOM 640 C C . VAL A 1 87 ? -3.494 -0.036 -4.159 1.00 95.25 87 VAL A C 1
ATOM 642 O O . VAL A 1 87 ? -3.037 0.066 -3.025 1.00 95.25 87 VAL A O 1
ATOM 645 N N . GLN A 1 88 ? -4.790 0.111 -4.421 1.00 93.38 88 GLN A N 1
ATOM 646 C CA . GLN A 1 88 ? -5.814 0.213 -3.389 1.00 93.38 88 GLN A CA 1
ATOM 647 C C . GLN A 1 88 ? -6.143 -1.187 -2.871 1.00 93.38 88 GLN A C 1
ATOM 649 O O . GLN A 1 88 ? -6.699 -2.003 -3.608 1.00 93.38 88 GLN A O 1
ATOM 654 N N . LEU A 1 89 ? -5.840 -1.457 -1.604 1.00 92.06 89 LEU A N 1
ATOM 655 C CA . LEU A 1 89 ? -6.218 -2.706 -0.941 1.00 92.06 89 LEU A CA 1
ATOM 656 C C . LEU A 1 89 ? -7.641 -2.611 -0.378 1.00 92.06 89 LEU A C 1
ATOM 658 O O . LEU A 1 89 ? -8.030 -1.580 0.175 1.00 92.06 89 LEU A O 1
ATOM 662 N N . GLY A 1 90 ? -8.406 -3.698 -0.520 1.00 82.81 90 GLY A N 1
ATOM 663 C CA . GLY A 1 90 ? -9.804 -3.778 -0.087 1.00 82.81 90 GLY A CA 1
ATOM 664 C C . GLY A 1 90 ? -10.789 -2.984 -0.956 1.00 82.81 90 GLY A C 1
ATOM 665 O O . GLY A 1 90 ? -10.425 -2.319 -1.926 1.00 82.81 90 GLY A O 1
ATOM 666 N N . SER A 1 91 ? -12.075 -3.069 -0.615 1.00 57.91 91 SER A N 1
ATOM 667 C CA . SER A 1 91 ? -13.118 -2.260 -1.243 1.00 57.91 91 SER A CA 1
ATOM 668 C C . SER A 1 91 ? -13.067 -0.845 -0.680 1.00 57.91 91 SER A C 1
ATOM 670 O O . SER A 1 91 ? -13.200 -0.665 0.533 1.00 57.91 91 SER A O 1
ATOM 672 N N . ALA A 1 92 ? -12.922 0.160 -1.544 1.00 50.12 92 ALA A N 1
ATOM 673 C CA . ALA A 1 92 ? -13.163 1.539 -1.147 1.00 50.12 92 ALA A CA 1
ATOM 674 C C . ALA A 1 92 ? -14.580 1.617 -0.560 1.00 50.12 92 ALA A C 1
ATOM 676 O O . ALA A 1 92 ? -15.564 1.415 -1.275 1.00 50.12 92 ALA A O 1
ATOM 677 N N . GLY A 1 93 ? -14.688 1.876 0.746 1.00 46.12 93 GLY A N 1
ATOM 678 C CA . GLY A 1 93 ? -15.956 2.286 1.338 1.00 46.12 93 GLY A CA 1
ATOM 679 C C . GLY A 1 93 ? -16.520 3.487 0.566 1.00 46.12 93 GLY A C 1
ATOM 680 O O . GLY A 1 93 ? -15.775 4.146 -0.172 1.00 46.12 93 GLY A O 1
ATOM 681 N N . PRO A 1 94 ? -17.827 3.780 0.689 1.00 37.12 94 PRO A N 1
ATOM 682 C CA . PRO A 1 94 ? -18.445 4.883 -0.038 1.00 37.12 94 PRO A CA 1
ATOM 683 C C . PRO A 1 94 ? -17.583 6.131 0.133 1.00 37.12 94 PRO A C 1
ATOM 685 O O . PRO A 1 94 ? -17.185 6.443 1.256 1.00 37.12 94 PRO A O 1
ATOM 688 N N . ARG A 1 95 ? -17.241 6.794 -0.983 1.00 48.16 95 ARG A N 1
ATOM 689 C CA . ARG A 1 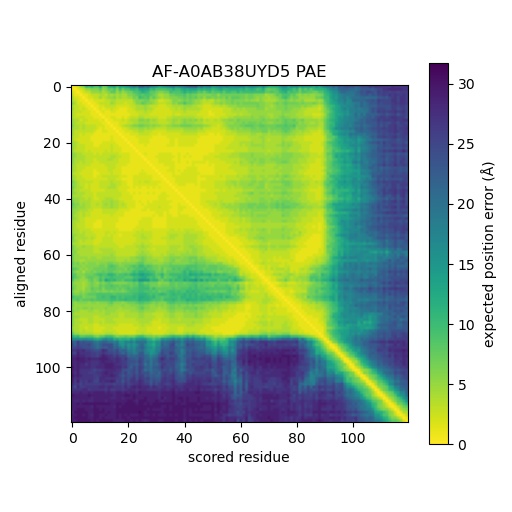95 ? -16.440 8.024 -0.983 1.00 48.16 95 ARG A CA 1
ATOM 690 C C . ARG A 1 95 ? -17.175 9.078 -0.159 1.00 48.16 95 ARG A C 1
ATOM 692 O O . ARG A 1 95 ? -17.976 9.844 -0.688 1.00 48.16 95 ARG A O 1
ATOM 699 N N . GLY A 1 96 ? -16.931 9.078 1.147 1.00 37.44 96 GLY A N 1
ATOM 700 C CA . GLY A 1 96 ? -17.350 10.127 2.048 1.00 37.44 96 GLY A CA 1
ATOM 701 C C . GLY A 1 96 ? -16.733 11.415 1.537 1.00 37.44 96 GLY A C 1
ATOM 702 O O . GLY A 1 96 ? -15.556 11.456 1.187 1.00 37.44 96 GLY A O 1
ATOM 703 N N . ARG A 1 97 ? -17.552 12.455 1.445 1.00 41.09 97 ARG A N 1
ATOM 704 C CA . ARG A 1 97 ? -17.191 13.804 1.008 1.00 41.09 97 ARG A CA 1
ATOM 705 C C . ARG A 1 97 ? -16.345 14.504 2.092 1.00 41.09 97 ARG A C 1
ATOM 707 O O . ARG A 1 97 ? -16.689 15.584 2.546 1.00 41.09 97 ARG A O 1
ATOM 714 N N . GLY A 1 98 ? -15.287 13.845 2.558 1.00 38.16 98 GLY A N 1
ATOM 715 C CA . GLY A 1 98 ? -14.270 14.365 3.463 1.00 38.16 98 GLY A CA 1
ATOM 716 C C . GLY A 1 98 ? -12.936 14.260 2.744 1.00 38.16 98 GLY A C 1
ATOM 717 O O . GLY A 1 98 ? -12.571 13.175 2.296 1.00 38.16 98 GLY A O 1
ATOM 718 N N . GLY A 1 99 ? -12.278 15.401 2.544 1.00 35.16 99 GLY A N 1
ATOM 719 C CA . GLY A 1 99 ? -11.017 15.486 1.820 1.00 35.16 99 GLY A CA 1
ATOM 720 C C . GLY A 1 99 ? -9.985 14.536 2.414 1.00 35.16 99 GLY A C 1
ATOM 721 O O . GLY A 1 99 ? -9.708 14.577 3.608 1.00 35.16 99 GLY A O 1
ATOM 722 N N . ASP A 1 100 ? -9.455 13.670 1.563 1.00 40.44 100 ASP A N 1
ATOM 723 C CA . ASP A 1 100 ? -8.253 12.901 1.832 1.00 40.44 100 ASP A CA 1
ATOM 724 C C . ASP A 1 100 ? -7.065 13.881 1.896 1.00 40.44 100 ASP A C 1
ATOM 726 O O . ASP A 1 100 ? -6.769 14.515 0.876 1.00 40.44 100 ASP A O 1
ATOM 730 N N . PRO A 1 101 ? -6.392 14.048 3.051 1.00 41.47 101 PRO A N 1
ATOM 731 C CA . PRO A 1 101 ? -5.219 14.913 3.156 1.00 41.47 101 PRO A CA 1
ATOM 732 C C . PRO A 1 101 ? -4.010 14.376 2.364 1.00 41.47 101 PRO A C 1
ATOM 734 O O . PRO A 1 101 ? -3.002 15.067 2.263 1.00 41.47 101 PRO A O 1
ATOM 737 N N . GLY A 1 102 ? -4.103 13.177 1.771 1.00 34.00 102 GLY A N 1
ATOM 738 C CA . GLY A 1 102 ? -3.081 12.580 0.912 1.00 34.00 102 GLY A CA 1
ATOM 739 C C . GLY A 1 102 ? -3.203 12.891 -0.584 1.00 34.00 102 GLY A C 1
ATOM 740 O O . GLY A 1 102 ? -2.344 12.460 -1.356 1.00 34.00 102 GLY A O 1
ATOM 741 N N . ARG A 1 103 ? -4.220 13.642 -1.041 1.00 38.62 103 ARG A N 1
ATOM 742 C CA . ARG A 1 103 ? -4.296 14.085 -2.448 1.00 38.62 103 ARG A CA 1
ATOM 743 C C . ARG A 1 103 ? -3.325 15.238 -2.712 1.00 38.62 103 ARG A C 1
ATOM 745 O O . ARG A 1 103 ? -3.728 16.391 -2.829 1.00 38.62 103 ARG A O 1
ATOM 752 N N . GLY A 1 104 ? -2.046 14.902 -2.871 1.00 27.22 104 GLY A N 1
ATOM 753 C CA . GLY A 1 104 ? -1.135 15.707 -3.679 1.00 27.22 104 GLY A CA 1
ATOM 754 C C . GLY A 1 104 ? -1.733 15.856 -5.077 1.00 27.22 104 GLY A C 1
ATOM 755 O O . GLY A 1 104 ? -2.168 14.871 -5.678 1.00 27.22 104 GLY A O 1
ATOM 756 N N . ALA A 1 105 ? -1.845 17.095 -5.546 1.00 31.20 105 ALA A N 1
ATOM 757 C CA . ALA A 1 105 ? -2.361 17.427 -6.861 1.00 31.20 105 ALA A CA 1
ATOM 758 C C . ALA A 1 105 ? -1.586 16.652 -7.939 1.00 31.20 105 ALA A C 1
ATOM 760 O O . ALA A 1 105 ? -0.433 16.947 -8.232 1.00 31.20 105 ALA A O 1
ATOM 761 N N . ALA A 1 106 ? -2.225 15.642 -8.529 1.00 34.22 106 ALA A N 1
ATOM 762 C CA . ALA A 1 106 ? -1.904 15.255 -9.889 1.00 34.22 106 ALA A CA 1
ATOM 763 C C . ALA A 1 106 ? -2.581 16.304 -10.766 1.00 34.22 106 ALA A C 1
ATOM 765 O O . ALA A 1 106 ? -3.772 16.186 -11.081 1.00 34.22 106 ALA A O 1
ATOM 766 N N . ASP A 1 107 ? -1.845 17.374 -11.061 1.00 30.33 107 ASP A N 1
ATOM 767 C CA . ASP A 1 107 ? -2.247 18.318 -12.085 1.00 30.33 107 ASP A CA 1
ATOM 768 C C . ASP A 1 107 ? -2.472 17.535 -13.375 1.00 30.33 107 ASP A C 1
ATOM 770 O O . ASP A 1 107 ? -1.641 16.778 -13.876 1.00 30.33 107 ASP A O 1
ATOM 774 N N . ARG A 1 108 ? -3.713 17.631 -13.829 1.00 33.88 108 ARG A N 1
ATOM 775 C CA . ARG A 1 108 ? -4.254 16.912 -14.964 1.00 33.88 108 ARG A CA 1
ATOM 776 C C . ARG A 1 108 ? -3.810 17.638 -16.225 1.00 33.88 108 ARG A C 1
ATOM 778 O O . ARG A 1 108 ? -4.580 18.424 -16.771 1.00 33.88 108 ARG A O 1
ATOM 785 N N . GLU A 1 109 ? -2.607 17.362 -16.707 1.00 32.84 109 GLU A N 1
ATOM 786 C CA . GLU A 1 109 ? -2.229 17.746 -18.065 1.00 32.84 109 GLU A CA 1
ATOM 787 C C . GLU A 1 109 ? -2.797 16.725 -19.063 1.00 32.84 109 GLU A C 1
ATOM 789 O O . GLU A 1 109 ? -2.617 15.511 -18.954 1.00 32.84 109 GLU A O 1
ATOM 794 N N . ARG A 1 110 ? -3.612 17.237 -19.990 1.00 36.78 110 ARG A N 1
ATOM 795 C CA . ARG A 1 110 ? -4.232 16.483 -21.085 1.00 36.78 110 ARG A CA 1
ATOM 796 C C . ARG A 1 110 ? -3.153 15.988 -22.060 1.00 36.78 110 ARG A C 1
ATOM 798 O O . ARG A 1 110 ? -2.195 16.717 -22.291 1.00 36.78 110 ARG A O 1
ATOM 805 N N . PRO A 1 111 ? -3.359 14.853 -22.750 1.00 42.09 111 PRO A N 1
ATOM 806 C CA . PRO A 1 111 ? -2.631 14.587 -23.981 1.00 42.09 111 PRO A CA 1
ATOM 807 C C . PRO A 1 111 ? -3.169 15.534 -25.066 1.00 42.09 111 PRO A C 1
ATOM 809 O O . PRO A 1 111 ? -4.330 15.430 -25.465 1.00 42.09 111 PRO A O 1
ATOM 812 N N . GLY A 1 112 ? -2.351 16.494 -25.485 1.00 34.28 112 GLY A N 1
ATOM 813 C CA . GLY A 1 112 ? -2.583 17.339 -26.652 1.00 34.28 112 GLY A CA 1
ATOM 814 C C . GLY A 1 112 ? -1.347 17.290 -27.542 1.00 34.28 112 GLY A C 1
ATOM 815 O O . GLY A 1 112 ? -0.258 17.583 -27.064 1.00 34.28 112 GLY A O 1
ATOM 816 N N . GLU A 1 113 ? -1.551 16.829 -28.776 1.00 37.69 113 GLU A N 1
ATOM 817 C CA . GLU A 1 113 ? -0.700 16.914 -29.972 1.00 37.69 113 GLU A CA 1
ATOM 818 C C . GLU A 1 113 ? 0.629 17.682 -29.874 1.00 37.69 113 GLU A C 1
ATOM 820 O O . GLU A 1 113 ? 0.653 18.861 -29.542 1.00 37.69 113 GLU A O 1
ATOM 825 N N . ASP A 1 114 ? 1.708 17.022 -30.306 1.00 44.59 114 ASP A N 1
ATOM 826 C CA . ASP A 1 114 ? 2.970 17.638 -30.734 1.00 44.59 114 ASP A CA 1
ATOM 827 C C . ASP A 1 114 ? 2.798 18.201 -32.161 1.00 44.59 114 ASP A C 1
ATOM 829 O O . ASP A 1 114 ? 2.751 17.419 -33.118 1.00 44.59 114 ASP A O 1
ATOM 833 N N . PRO A 1 115 ? 2.690 19.530 -32.363 1.00 40.34 115 PRO A N 1
ATOM 834 C CA . PRO A 1 115 ? 2.618 20.134 -33.679 1.00 40.34 115 PRO A CA 1
ATOM 835 C C . PRO A 1 115 ? 4.025 20.610 -34.055 1.00 40.34 115 PRO A C 1
ATOM 837 O O . PRO A 1 115 ? 4.279 21.810 -34.130 1.00 40.34 115 PRO A O 1
ATOM 840 N N . GLY A 1 116 ? 4.980 19.688 -34.198 1.00 43.88 116 GLY A N 1
ATOM 841 C CA . GLY A 1 116 ? 6.378 20.114 -34.271 1.00 43.88 116 GLY A CA 1
ATOM 842 C C . GLY A 1 116 ? 7.387 19.169 -34.901 1.00 43.88 116 GLY A C 1
ATOM 843 O O . GLY A 1 116 ? 8.567 19.507 -34.898 1.00 43.88 116 GLY A O 1
ATOM 844 N N . ARG A 1 117 ? 6.986 1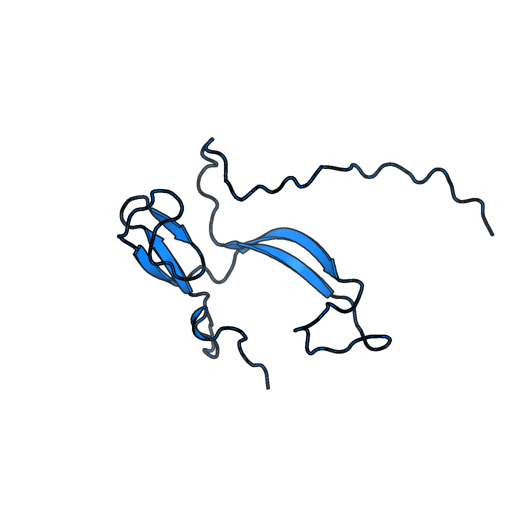8.030 -35.474 1.00 41.59 117 ARG A N 1
ATOM 845 C CA . ARG A 1 117 ? 7.931 17.105 -36.119 1.00 41.59 117 ARG A CA 1
ATOM 846 C C . ARG A 1 117 ? 8.031 17.348 -37.637 1.00 41.59 117 ARG A C 1
ATOM 848 O O . ARG A 1 117 ? 7.221 16.790 -38.377 1.00 41.59 117 ARG A O 1
ATOM 855 N N . PRO A 1 118 ? 9.013 18.118 -38.152 1.00 36.19 118 PRO A N 1
ATOM 856 C CA . PRO A 1 118 ? 9.409 18.000 -39.548 1.00 36.19 118 PRO A CA 1
ATOM 857 C C . PRO A 1 118 ? 10.188 16.693 -39.734 1.00 36.19 118 PRO A C 1
ATOM 859 O O . PRO A 1 118 ? 11.026 16.316 -38.912 1.00 36.19 118 PRO A O 1
ATOM 862 N N . GLY A 1 119 ? 9.856 15.977 -40.804 1.00 44.12 119 GLY A N 1
ATOM 863 C CA . GLY A 1 119 ? 10.515 14.730 -41.159 1.00 44.12 119 GLY A CA 1
ATOM 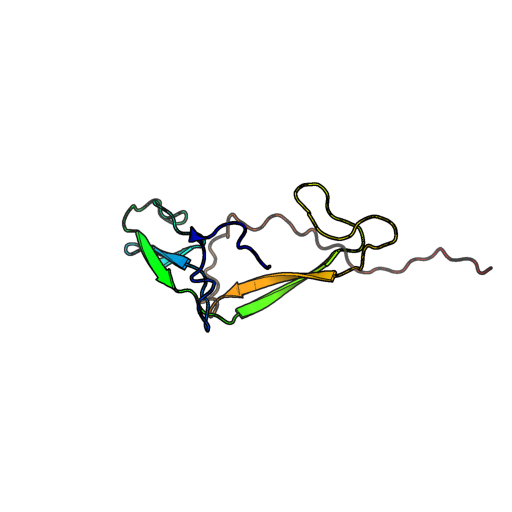864 C C . GLY A 1 119 ? 11.962 14.951 -41.587 1.00 44.12 119 GLY A C 1
ATOM 865 O O . GLY A 1 119 ? 12.229 15.810 -42.422 1.00 44.12 119 GLY A O 1
ATOM 866 N N . VAL A 1 120 ? 12.844 14.131 -41.022 1.00 44.25 120 VAL A N 1
ATOM 867 C CA . VAL A 1 120 ? 14.021 13.501 -41.638 1.00 44.25 120 VAL A CA 1
ATOM 868 C C . VAL A 1 120 ? 14.303 12.213 -40.876 1.00 44.25 120 VAL A C 1
ATOM 870 O O . VAL A 1 120 ? 14.136 12.218 -39.633 1.00 44.25 120 VAL A O 1
#

Nearest PDB structures (foldseek):
  7pyt-assembly1_A  TM=7.592E-01  e=2.193E-04  Geobacter metallireducens GS-15
  6ok1-assembly1_D  TM=7.398E-01  e=9.407E-04  Thermomonospora curvata DSM 43183
  6htj-assembly1_B  TM=8.255E-01  e=8.881E-03  Saccharolobus solfataricus
  5m3k-assembly1_E  TM=7.521E-01  e=1.278E-02  Pseudomonas protegens Pf-5

Organism: NCBI:txid1487726